Protein AF-A0A2T5H134-F1 (afdb_monomer_lite)

Secondary structure (DSSP, 8-state):
--------SPPEEEEETTEEEEE-TTS-EEEE-HHHHHHHHHHHHHHHHHHHHHHHHHHHHHHHHHHHH--

pLDDT: mean 88.44, std 11.54, range [47.16, 98.19]

Structure (mmCIF, N/CA/C/O backbone):
data_AF-A0A2T5H134-F1
#
_entry.id   AF-A0A2T5H134-F1
#
loop_
_atom_site.group_PDB
_atom_site.id
_atom_site.type_symbol
_atom_site.label_atom_id
_atom_site.label_alt_id
_atom_site.label_comp_id
_atom_site.label_asym_id
_atom_site.label_entity_id
_atom_site.label_seq_id
_atom_site.pdbx_PDB_ins_code
_atom_site.Cartn_x
_atom_site.Cartn_y
_atom_site.Cartn_z
_atom_site.occupancy
_atom_site.B_iso_or_equiv
_atom_site.auth_seq_id
_atom_site.auth_comp_id
_atom_site.auth_asym_id
_atom_site.auth_atom_id
_atom_site.pdbx_PDB_model_num
ATOM 1 N N . MET A 1 1 ? 18.770 -2.267 14.474 1.00 47.16 1 MET A N 1
ATOM 2 C CA . MET A 1 1 ? 17.418 -2.428 15.048 1.00 47.16 1 MET A CA 1
ATOM 3 C C . MET A 1 1 ? 16.473 -1.817 14.035 1.00 47.16 1 MET A C 1
ATOM 5 O O . MET A 1 1 ? 16.848 -0.796 13.482 1.00 47.16 1 MET A O 1
ATOM 9 N N . VAL A 1 2 ? 15.361 -2.469 13.700 1.00 55.44 2 VAL A N 1
ATOM 10 C CA . VAL A 1 2 ? 14.368 -1.868 12.797 1.00 55.44 2 VAL A CA 1
ATOM 11 C C . VAL A 1 2 ? 13.617 -0.823 13.617 1.00 55.44 2 VAL A C 1
ATOM 13 O O . VAL A 1 2 ? 12.976 -1.175 14.608 1.00 55.44 2 VAL A O 1
ATOM 16 N N . ASP A 1 3 ? 13.773 0.452 13.275 1.00 63.00 3 ASP A N 1
ATOM 17 C CA . ASP A 1 3 ? 12.958 1.529 13.827 1.00 63.00 3 ASP A CA 1
ATOM 18 C C . ASP A 1 3 ? 11.516 1.322 13.329 1.00 63.00 3 ASP A C 1
ATOM 20 O O . ASP A 1 3 ? 11.215 1.553 12.169 1.00 63.00 3 ASP A O 1
ATOM 24 N N . ASN A 1 4 ? 10.617 0.834 14.189 1.00 68.94 4 ASN A N 1
ATOM 25 C CA . ASN A 1 4 ? 9.211 0.585 13.838 1.00 68.94 4 ASN A CA 1
ATOM 26 C C . ASN A 1 4 ? 8.354 1.845 14.055 1.00 68.94 4 ASN A C 1
ATOM 28 O O . ASN A 1 4 ? 7.321 1.801 14.731 1.00 68.94 4 ASN A O 1
ATOM 32 N N . ARG A 1 5 ? 8.839 2.996 13.583 1.00 80.94 5 ARG A N 1
ATOM 33 C CA . ARG A 1 5 ? 8.094 4.255 13.691 1.00 80.94 5 ARG A CA 1
ATOM 34 C C . ARG A 1 5 ? 6.937 4.240 12.694 1.00 80.94 5 ARG A C 1
ATOM 36 O O . ARG A 1 5 ? 7.007 3.603 11.649 1.00 80.94 5 ARG A O 1
ATOM 43 N N . LEU A 1 6 ? 5.836 4.887 13.070 1.00 84.94 6 LEU A N 1
ATOM 44 C CA . LEU A 1 6 ? 4.702 5.079 12.173 1.00 84.94 6 LEU A CA 1
ATOM 45 C C . LEU A 1 6 ? 4.991 6.306 11.307 1.00 84.94 6 LEU A C 1
ATOM 47 O O . LEU A 1 6 ? 5.275 7.372 11.855 1.00 84.94 6 LEU A O 1
ATOM 51 N N . HIS A 1 7 ? 4.887 6.145 9.993 1.00 86.06 7 HIS A N 1
ATOM 52 C CA . HIS A 1 7 ? 5.035 7.222 9.018 1.00 86.06 7 HIS A CA 1
ATOM 53 C C . HIS A 1 7 ? 3.682 7.534 8.394 1.00 86.06 7 HIS A C 1
ATOM 55 O O . HIS A 1 7 ? 2.929 6.617 8.061 1.00 86.06 7 HIS A O 1
ATOM 61 N N . ASP A 1 8 ? 3.373 8.817 8.249 1.00 88.75 8 ASP A N 1
ATOM 62 C CA . ASP A 1 8 ? 2.196 9.320 7.541 1.00 88.75 8 ASP A CA 1
ATOM 63 C C . ASP A 1 8 ? 2.524 9.785 6.113 1.00 88.75 8 ASP A C 1
ATOM 65 O O . ASP A 1 8 ? 1.613 9.960 5.300 1.00 88.75 8 ASP A O 1
ATOM 69 N N . GLU A 1 9 ? 3.809 9.907 5.766 1.00 89.50 9 GLU A N 1
ATOM 70 C CA . GLU A 1 9 ? 4.245 10.129 4.390 1.00 89.50 9 GLU A CA 1
ATOM 71 C C . GLU A 1 9 ? 4.332 8.816 3.584 1.00 89.50 9 GLU A C 1
ATOM 73 O O . GLU A 1 9 ? 4.913 7.828 4.048 1.00 89.50 9 GLU A O 1
ATOM 78 N N . PRO A 1 10 ? 3.802 8.777 2.344 1.00 89.56 10 PRO A N 1
ATOM 79 C CA . PRO A 1 10 ? 3.940 7.613 1.477 1.00 89.56 10 PRO A CA 1
ATOM 80 C C . PRO A 1 10 ? 5.379 7.458 0.969 1.00 89.56 10 PRO A C 1
ATOM 82 O O . PRO A 1 10 ? 6.125 8.427 0.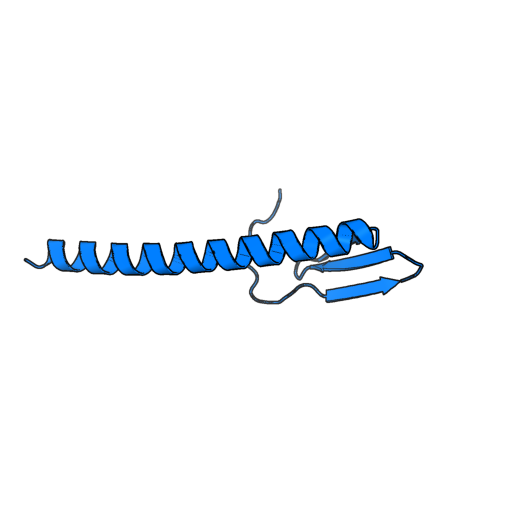830 1.00 89.56 10 PRO A O 1
ATOM 85 N N . SER A 1 11 ? 5.751 6.229 0.609 1.00 91.31 11 SER A N 1
ATOM 86 C CA . SER A 1 11 ? 7.011 5.972 -0.097 1.00 91.31 11 SER A CA 1
ATOM 87 C C . SER A 1 11 ? 6.963 6.493 -1.537 1.00 91.31 11 SER A C 1
ATOM 89 O O . SER A 1 11 ? 5.918 6.463 -2.190 1.00 91.31 11 SER A O 1
ATOM 91 N N . THR A 1 12 ? 8.109 6.937 -2.052 1.00 92.81 12 THR A N 1
ATOM 92 C CA . THR A 1 12 ? 8.263 7.300 -3.467 1.00 92.81 12 THR A CA 1
ATOM 93 C C . THR A 1 12 ? 8.504 6.041 -4.290 1.00 92.81 12 THR A C 1
ATOM 95 O O . THR A 1 12 ? 9.331 5.219 -3.912 1.00 92.81 12 THR A O 1
ATOM 98 N N . VAL A 1 13 ? 7.797 5.884 -5.414 1.00 94.25 13 VAL A N 1
ATOM 99 C CA . VAL A 1 13 ? 7.944 4.726 -6.309 1.00 94.25 13 VAL A CA 1
ATOM 100 C C . VAL A 1 13 ? 8.332 5.192 -7.709 1.00 94.25 13 VAL A C 1
ATOM 102 O O . VAL A 1 13 ? 7.616 5.988 -8.318 1.00 94.25 13 VAL A O 1
ATOM 105 N N . THR A 1 14 ? 9.445 4.683 -8.237 1.00 95.25 14 THR A N 1
ATOM 106 C CA . THR A 1 14 ? 9.954 5.010 -9.579 1.00 95.25 14 THR A CA 1
ATOM 107 C C . THR A 1 14 ? 10.292 3.748 -10.369 1.00 95.25 14 THR A C 1
ATOM 109 O O . THR A 1 14 ? 10.625 2.708 -9.806 1.00 95.25 14 THR A O 1
ATOM 112 N N . ALA A 1 15 ? 10.180 3.819 -11.698 1.00 96.25 15 ALA A N 1
ATOM 113 C CA . ALA A 1 15 ? 10.565 2.733 -12.596 1.00 96.25 15 ALA A CA 1
ATOM 114 C C . ALA A 1 15 ? 11.861 3.103 -13.324 1.00 96.25 15 ALA A C 1
ATOM 116 O O . ALA A 1 15 ? 11.881 4.049 -14.111 1.00 96.25 15 ALA A O 1
ATOM 117 N N . GLU A 1 16 ? 12.927 2.341 -13.091 1.00 94.06 16 GLU A N 1
ATOM 1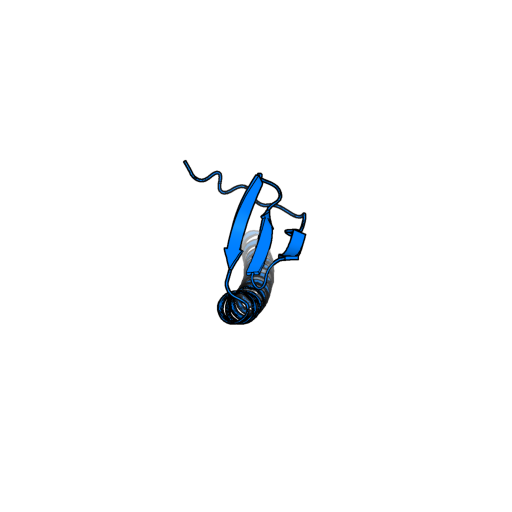18 C CA . GLU A 1 16 ? 14.249 2.590 -13.665 1.00 94.06 16 GLU A CA 1
ATOM 119 C C . GLU A 1 16 ? 14.895 1.279 -14.120 1.00 94.06 16 GLU A C 1
ATOM 121 O O . GLU A 1 16 ? 14.942 0.292 -13.390 1.00 94.06 16 GLU A O 1
ATOM 126 N N . HIS A 1 17 ? 15.390 1.251 -15.361 1.00 93.31 17 HIS A N 1
ATOM 127 C CA . HIS A 1 17 ? 16.122 0.107 -15.924 1.00 93.31 17 HIS A CA 1
ATOM 128 C C . HIS A 1 17 ? 15.415 -1.262 -15.788 1.00 93.31 17 HIS A C 1
ATOM 130 O O . HIS A 1 17 ? 16.066 -2.283 -15.581 1.00 93.31 17 HIS A O 1
ATOM 136 N N . GLY A 1 18 ? 14.082 -1.297 -15.920 1.00 94.75 18 GLY A N 1
ATOM 137 C CA . GLY A 1 18 ? 13.292 -2.533 -15.807 1.00 94.75 18 GLY A CA 1
ATOM 138 C C . GLY A 1 18 ? 13.068 -3.011 -14.369 1.00 94.75 18 GLY A C 1
ATOM 139 O O . GLY A 1 18 ? 12.610 -4.131 -14.163 1.00 94.75 18 GLY A O 1
ATOM 140 N N . GLN A 1 19 ? 13.382 -2.169 -13.387 1.00 96.06 19 GLN A N 1
ATOM 141 C CA . GLN A 1 19 ? 13.155 -2.402 -11.968 1.00 96.06 19 GLN A CA 1
ATOM 142 C C . GLN A 1 19 ? 12.236 -1.313 -11.417 1.00 96.06 19 GLN A C 1
ATOM 144 O O . GLN A 1 19 ? 12.120 -0.225 -11.986 1.00 96.06 19 GLN A O 1
ATOM 149 N N . VAL A 1 20 ? 11.593 -1.609 -10.296 1.00 95.94 20 VAL A N 1
ATOM 150 C CA . VAL A 1 20 ? 10.808 -0.649 -9.524 1.00 95.94 20 VAL A CA 1
ATOM 151 C C . VAL A 1 20 ? 11.574 -0.334 -8.249 1.00 95.94 20 VAL A C 1
ATOM 153 O O . VAL A 1 20 ? 11.850 -1.236 -7.463 1.00 95.94 20 VAL A O 1
ATOM 156 N N . MET A 1 21 ? 11.934 0.927 -8.052 1.00 94.62 21 MET A N 1
ATOM 157 C CA . MET A 1 21 ? 12.525 1.420 -6.813 1.00 94.62 21 MET A CA 1
ATOM 158 C C . MET A 1 21 ? 11.434 1.979 -5.910 1.00 94.62 21 MET A C 1
ATOM 160 O O . MET A 1 21 ? 10.558 2.709 -6.368 1.00 94.62 21 MET A O 1
ATOM 164 N N . VAL A 1 22 ? 11.496 1.619 -4.631 1.00 93.00 22 VAL A N 1
ATOM 165 C CA . VAL A 1 22 ? 10.640 2.155 -3.574 1.00 93.00 22 VAL A CA 1
ATOM 166 C C . VAL A 1 22 ? 11.540 2.777 -2.517 1.00 93.00 22 VAL A C 1
ATOM 168 O O . VAL A 1 22 ? 12.305 2.058 -1.876 1.00 93.00 22 VAL A O 1
ATOM 171 N N . ASP A 1 23 ? 11.423 4.089 -2.337 1.00 92.00 23 ASP A N 1
ATOM 172 C CA . ASP A 1 23 ? 12.151 4.864 -1.335 1.00 92.00 23 ASP A CA 1
ATOM 173 C C . ASP A 1 23 ? 11.197 5.293 -0.217 1.00 92.00 23 ASP A C 1
ATOM 175 O O . ASP A 1 23 ? 10.299 6.120 -0.408 1.00 92.00 23 ASP A O 1
ATOM 179 N N . GLY A 1 24 ? 11.383 4.696 0.958 1.00 85.50 24 GLY A N 1
ATOM 180 C CA . GLY A 1 24 ? 10.638 5.008 2.170 1.00 85.50 24 GLY A CA 1
ATOM 181 C C . GLY A 1 24 ? 11.150 6.267 2.885 1.00 85.50 24 GLY A C 1
ATOM 182 O O . GLY A 1 24 ? 12.316 6.639 2.723 1.00 85.50 24 GLY A O 1
ATOM 183 N N . PRO A 1 25 ? 10.312 6.899 3.728 1.00 82.94 25 PRO A N 1
ATOM 184 C CA . PRO A 1 25 ? 10.645 8.135 4.452 1.00 82.94 25 PRO A CA 1
ATOM 185 C C . PRO A 1 25 ? 11.881 8.017 5.364 1.00 82.94 25 PRO A C 1
ATOM 187 O O . PRO A 1 25 ? 12.558 9.011 5.616 1.00 82.94 25 PRO A O 1
ATOM 190 N N . ASP A 1 26 ? 12.240 6.801 5.780 1.00 79.94 26 ASP A N 1
ATOM 191 C CA . ASP A 1 26 ? 13.415 6.526 6.621 1.00 79.94 26 ASP A CA 1
ATOM 192 C C . ASP A 1 26 ? 14.705 6.245 5.841 1.00 79.94 26 ASP A C 1
ATOM 194 O O . ASP A 1 26 ? 15.707 5.809 6.412 1.00 79.94 26 ASP A O 1
ATOM 198 N N . GLY A 1 27 ? 14.691 6.434 4.520 1.00 69.31 27 GLY A N 1
ATOM 199 C CA . GLY A 1 27 ? 15.807 6.050 3.656 1.00 69.31 27 GLY A CA 1
ATOM 200 C C . GLY A 1 27 ? 15.889 4.542 3.401 1.00 69.31 27 GLY A C 1
ATOM 201 O O . GLY A 1 27 ? 16.945 4.034 3.023 1.00 69.31 27 GLY A O 1
ATOM 202 N N . VAL A 1 28 ? 14.787 3.812 3.605 1.00 77.00 28 VAL A N 1
ATOM 203 C CA . VAL A 1 28 ? 14.661 2.413 3.177 1.00 77.00 28 VAL A CA 1
ATOM 204 C C . VAL A 1 28 ? 14.411 2.396 1.673 1.00 77.00 28 VAL A C 1
ATOM 206 O O . VAL A 1 28 ? 13.299 2.663 1.234 1.00 77.00 28 VAL A O 1
ATOM 209 N N . ALA A 1 29 ? 15.447 2.074 0.902 1.00 85.00 29 ALA A N 1
ATOM 210 C CA . ALA A 1 29 ? 15.366 1.884 -0.542 1.00 85.00 29 ALA A CA 1
ATOM 211 C C . ALA A 1 29 ? 15.311 0.386 -0.868 1.00 85.00 29 ALA A C 1
ATOM 213 O O . ALA A 1 29 ? 16.213 -0.368 -0.486 1.00 85.00 29 ALA A O 1
ATOM 214 N N . VAL A 1 30 ? 14.278 -0.062 -1.583 1.00 90.69 30 VAL A N 1
ATOM 215 C CA . VAL A 1 30 ? 14.192 -1.435 -2.105 1.00 90.69 30 VAL A CA 1
ATOM 216 C C . VAL A 1 30 ? 13.985 -1.429 -3.614 1.00 90.69 30 VAL A C 1
ATOM 218 O O . VAL A 1 30 ? 13.272 -0.586 -4.152 1.00 90.69 30 VAL A O 1
ATOM 221 N N . SER A 1 31 ? 14.605 -2.387 -4.303 1.00 94.88 31 SER A N 1
ATOM 222 C CA . SER A 1 31 ? 14.409 -2.613 -5.737 1.00 94.88 31 SER A CA 1
ATOM 223 C C . SER A 1 31 ? 13.634 -3.907 -5.951 1.00 94.88 31 SER A C 1
ATOM 225 O O . SER A 1 31 ? 13.999 -4.955 -5.418 1.00 94.88 31 SER A O 1
ATOM 227 N N . LEU A 1 32 ? 12.568 -3.832 -6.737 1.00 95.25 32 LEU A N 1
ATOM 228 C CA . LEU A 1 32 ? 11.668 -4.933 -7.046 1.00 95.25 32 LEU A CA 1
ATOM 229 C C . LEU A 1 32 ? 11.653 -5.188 -8.554 1.00 95.25 32 LEU A C 1
ATOM 231 O O . LEU A 1 32 ? 11.837 -4.273 -9.360 1.00 95.25 32 LEU A O 1
ATOM 235 N N . THR A 1 33 ? 11.390 -6.433 -8.948 1.00 97.81 33 THR A N 1
ATOM 236 C CA . THR A 1 33 ? 10.967 -6.703 -10.328 1.00 97.81 33 THR A CA 1
ATOM 237 C C . THR A 1 33 ? 9.559 -6.136 -10.547 1.00 97.81 33 THR A C 1
ATOM 239 O O . THR A 1 33 ? 8.827 -5.937 -9.570 1.00 97.81 33 THR A O 1
ATOM 242 N N . PRO A 1 34 ? 9.135 -5.889 -11.798 1.00 97.50 34 PRO A N 1
ATOM 243 C CA . PRO A 1 34 ? 7.788 -5.394 -12.080 1.00 97.50 34 PRO A CA 1
ATOM 244 C C . PRO A 1 34 ? 6.682 -6.274 -11.479 1.00 97.50 34 PRO A C 1
ATOM 246 O O . PRO A 1 34 ? 5.732 -5.762 -10.892 1.00 97.50 34 PRO A O 1
ATOM 249 N N . GLU A 1 35 ? 6.830 -7.597 -11.560 1.00 97.75 35 GLU A N 1
ATOM 250 C CA . GLU A 1 35 ? 5.862 -8.558 -11.024 1.00 97.75 35 GLU A CA 1
ATOM 251 C C . GLU A 1 35 ? 5.825 -8.519 -9.494 1.00 97.75 35 GLU A C 1
ATOM 253 O O . GLU A 1 35 ? 4.747 -8.494 -8.900 1.00 97.75 35 GLU A O 1
ATOM 258 N N . ALA A 1 36 ? 6.995 -8.453 -8.848 1.00 97.62 36 ALA A N 1
ATOM 259 C CA . ALA A 1 36 ? 7.083 -8.350 -7.395 1.00 97.62 36 ALA A CA 1
ATOM 260 C C . ALA A 1 36 ? 6.496 -7.026 -6.883 1.00 97.62 36 ALA A C 1
ATOM 262 O O . ALA A 1 36 ? 5.847 -7.006 -5.838 1.00 97.62 36 ALA A O 1
ATOM 263 N N . ALA A 1 37 ? 6.687 -5.928 -7.620 1.00 96.38 37 ALA A N 1
ATOM 264 C CA . ALA A 1 37 ? 6.113 -4.629 -7.287 1.00 96.38 37 ALA A CA 1
ATOM 265 C C . ALA A 1 37 ? 4.582 -4.641 -7.372 1.00 96.38 37 ALA A C 1
ATOM 267 O O . ALA A 1 37 ? 3.927 -4.168 -6.445 1.00 96.38 37 ALA A O 1
ATOM 268 N N . ALA A 1 38 ? 4.016 -5.227 -8.432 1.00 97.25 38 ALA A N 1
ATOM 269 C CA . ALA A 1 38 ? 2.569 -5.364 -8.586 1.00 97.25 38 ALA A CA 1
ATOM 270 C C . ALA A 1 38 ? 1.954 -6.182 -7.438 1.00 97.25 38 ALA A C 1
ATOM 272 O O . ALA A 1 38 ? 1.037 -5.723 -6.764 1.00 97.25 38 ALA A O 1
ATOM 273 N N . GLU A 1 39 ? 2.530 -7.346 -7.138 1.00 98.00 39 GLU A N 1
ATOM 274 C CA . GLU A 1 39 ? 2.035 -8.200 -6.056 1.00 98.00 39 GLU A CA 1
ATOM 275 C C . GLU A 1 39 ? 2.206 -7.547 -4.669 1.00 98.00 39 GLU A C 1
ATOM 277 O O . GLU A 1 39 ? 1.386 -7.727 -3.771 1.00 98.00 39 GLU A O 1
ATOM 282 N N . THR A 1 40 ? 3.274 -6.769 -4.469 1.00 96.12 40 THR A N 1
ATOM 283 C CA . THR A 1 40 ? 3.480 -6.003 -3.228 1.00 96.12 40 THR A CA 1
ATOM 284 C C . THR A 1 40 ? 2.455 -4.882 -3.087 1.00 96.12 40 THR A C 1
ATOM 286 O O . THR A 1 40 ? 1.950 -4.672 -1.988 1.00 96.12 40 THR A O 1
ATOM 289 N N . SER A 1 41 ? 2.110 -4.201 -4.183 1.00 95.94 41 SER A N 1
ATOM 290 C CA . SER A 1 41 ? 1.038 -3.199 -4.226 1.00 95.94 41 SER A CA 1
ATOM 291 C C . SER A 1 41 ? -0.279 -3.777 -3.710 1.00 95.94 41 SER A C 1
ATOM 293 O O . SER A 1 41 ? -0.899 -3.190 -2.823 1.00 95.94 41 SER A O 1
ATOM 295 N N . ASP A 1 42 ? -0.660 -4.957 -4.200 1.00 98.06 42 ASP A N 1
ATOM 296 C CA . ASP A 1 42 ? -1.917 -5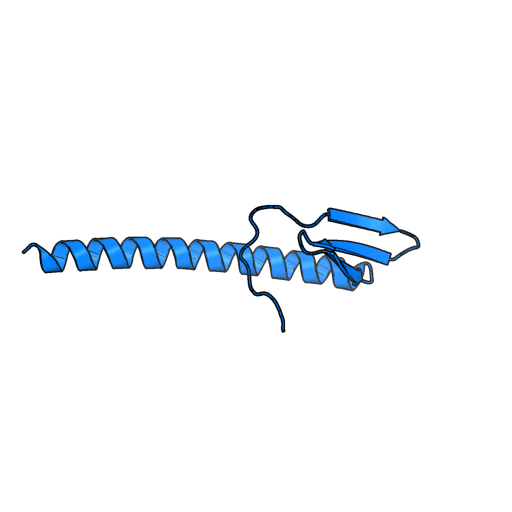.601 -3.809 1.00 98.06 42 ASP A CA 1
ATOM 297 C C . ASP A 1 42 ? -1.916 -5.957 -2.317 1.00 98.06 42 ASP A C 1
ATOM 299 O O . ASP A 1 42 ? -2.844 -5.609 -1.588 1.00 98.06 42 ASP A O 1
ATOM 303 N N . ARG A 1 43 ? -0.820 -6.545 -1.819 1.00 97.94 43 ARG A N 1
ATOM 304 C CA . ARG A 1 43 ? -0.672 -6.854 -0.386 1.00 97.94 43 ARG A CA 1
ATOM 305 C C . ARG A 1 43 ? -0.713 -5.607 0.498 1.00 97.94 43 ARG A C 1
ATOM 307 O O . ARG A 1 43 ? -1.262 -5.661 1.597 1.00 97.94 43 ARG A O 1
ATOM 314 N N . LEU A 1 44 ? -0.116 -4.499 0.053 1.00 95.31 44 LEU A N 1
ATOM 315 C CA . LEU A 1 44 ? -0.153 -3.229 0.783 1.00 95.31 44 LEU A CA 1
ATOM 316 C C . LEU A 1 44 ? -1.575 -2.668 0.845 1.00 95.31 44 LEU A C 1
ATOM 318 O O . LEU A 1 44 ? -1.992 -2.192 1.900 1.00 95.31 44 LEU A O 1
ATOM 322 N N . LEU A 1 45 ? -2.323 -2.748 -0.257 1.00 97.56 45 LEU A N 1
ATOM 323 C CA . LEU A 1 45 ? -3.715 -2.313 -0.305 1.00 97.56 45 LEU A CA 1
ATOM 324 C C . LEU A 1 45 ? -4.597 -3.147 0.633 1.00 97.56 45 LEU A C 1
ATOM 326 O O . LEU A 1 45 ? -5.363 -2.579 1.415 1.00 97.56 45 LEU A O 1
ATOM 330 N N . ASP A 1 46 ? -4.447 -4.470 0.600 1.00 98.19 46 ASP A N 1
ATOM 331 C CA . ASP A 1 46 ? -5.174 -5.384 1.483 1.00 98.19 46 ASP A CA 1
ATOM 332 C C . ASP A 1 46 ? -4.853 -5.107 2.959 1.00 98.19 46 ASP A C 1
ATOM 334 O O . ASP A 1 46 ? -5.760 -4.952 3.781 1.00 98.19 46 ASP A O 1
ATOM 338 N N . GLY A 1 47 ? -3.567 -4.957 3.295 1.00 97.62 47 GLY A N 1
ATOM 339 C CA . GLY A 1 47 ? -3.128 -4.629 4.653 1.00 97.62 47 GLY A CA 1
ATOM 340 C C . GLY A 1 47 ? -3.656 -3.277 5.141 1.00 97.62 47 GLY A C 1
ATOM 341 O O . GLY A 1 47 ? -4.068 -3.152 6.296 1.00 97.62 47 GLY A O 1
ATOM 342 N N . ALA A 1 48 ? -3.713 -2.269 4.264 1.00 96.56 48 ALA A N 1
ATOM 343 C CA . ALA A 1 48 ? -4.301 -0.973 4.590 1.00 96.56 48 ALA A CA 1
ATOM 344 C C . ALA A 1 48 ? -5.807 -1.087 4.880 1.00 96.56 48 ALA A C 1
ATOM 346 O O . ALA A 1 48 ? -6.289 -0.513 5.858 1.00 96.56 48 ALA A O 1
ATOM 347 N N . ALA A 1 49 ? -6.549 -1.847 4.069 1.00 97.94 49 ALA A N 1
ATOM 348 C CA . ALA A 1 49 ? -7.973 -2.085 4.291 1.00 97.94 49 ALA A CA 1
ATOM 349 C C . ALA A 1 49 ? -8.231 -2.819 5.619 1.00 97.94 49 ALA A C 1
ATOM 351 O O . ALA A 1 49 ? -9.131 -2.438 6.373 1.00 97.94 49 ALA A O 1
ATOM 352 N N . GLU A 1 50 ? -7.418 -3.828 5.941 1.00 98.19 50 GLU A N 1
ATOM 353 C CA . GLU A 1 50 ? -7.508 -4.551 7.210 1.00 98.19 50 GLU A CA 1
ATOM 354 C C . GLU A 1 50 ? -7.249 -3.624 8.406 1.00 98.19 50 GLU A C 1
ATOM 356 O O . GLU A 1 50 ? -8.057 -3.581 9.338 1.00 98.19 50 GLU A O 1
ATOM 361 N N . ALA A 1 51 ? -6.181 -2.822 8.358 1.00 96.81 51 ALA A N 1
ATOM 362 C CA . ALA A 1 51 ? -5.843 -1.871 9.415 1.00 96.81 51 ALA A CA 1
ATOM 363 C C . ALA A 1 51 ? -6.966 -0.844 9.657 1.00 96.81 51 ALA A C 1
ATOM 365 O O . ALA A 1 51 ? -7.302 -0.546 10.803 1.00 96.81 51 ALA A O 1
ATOM 366 N N . GLN A 1 52 ? -7.616 -0.347 8.598 1.00 96.75 52 GLN A N 1
ATOM 367 C CA . GLN A 1 52 ? -8.791 0.526 8.735 1.00 96.75 52 GLN A CA 1
ATOM 368 C C . GLN A 1 52 ? -9.958 -0.181 9.442 1.00 96.75 52 GLN A C 1
ATOM 370 O O . GLN A 1 52 ? -10.623 0.405 10.301 1.00 96.75 52 GLN A O 1
ATOM 375 N N . GLY A 1 53 ? -10.186 -1.460 9.130 1.00 97.06 53 GLY A N 1
ATOM 376 C CA . GLY A 1 53 ? -11.165 -2.288 9.833 1.00 97.06 53 GLY A CA 1
ATOM 377 C C . GLY A 1 53 ? -10.850 -2.434 11.325 1.00 97.06 53 GLY A C 1
ATOM 378 O O . GLY A 1 53 ? -11.750 -2.308 12.161 1.00 97.06 53 GLY A O 1
ATOM 379 N N . GLN A 1 54 ? -9.576 -2.636 11.667 1.00 96.75 54 GLN A N 1
ATOM 380 C CA . GLN A 1 54 ? -9.106 -2.735 13.051 1.00 96.75 54 GLN A CA 1
ATOM 381 C C . GLN A 1 54 ? -9.332 -1.422 13.817 1.00 96.75 54 GLN A C 1
ATOM 383 O O . GLN A 1 54 ? -9.933 -1.451 14.892 1.00 96.75 54 GLN A O 1
ATOM 388 N N . ILE A 1 55 ? -8.975 -0.271 13.233 1.00 94.44 55 ILE A N 1
ATOM 389 C CA . ILE A 1 55 ? -9.207 1.061 13.827 1.00 94.44 55 ILE A CA 1
ATOM 390 C C . ILE A 1 55 ? -10.693 1.259 14.163 1.00 94.44 55 ILE A C 1
ATOM 392 O O . ILE A 1 55 ? -11.048 1.700 15.263 1.00 94.44 55 ILE A O 1
ATOM 396 N N . LEU A 1 56 ? -11.589 0.904 13.239 1.00 95.06 56 LEU A N 1
ATOM 397 C CA . LEU A 1 56 ? -13.030 1.028 13.456 1.00 95.06 56 LEU A CA 1
ATOM 398 C C . LEU A 1 56 ? -13.526 0.108 14.582 1.00 95.06 56 LEU A C 1
ATOM 400 O O . LEU A 1 56 ? -14.344 0.527 15.407 1.00 95.06 56 LEU A O 1
ATOM 404 N N . ALA A 1 57 ? -13.048 -1.136 14.624 1.00 93.44 57 ALA A N 1
ATOM 405 C CA . ALA A 1 57 ? -13.417 -2.098 15.658 1.00 93.44 57 ALA A CA 1
ATOM 406 C C . ALA A 1 57 ? -12.949 -1.643 17.051 1.00 93.44 57 ALA A C 1
ATOM 408 O O . ALA A 1 57 ? -13.726 -1.680 18.008 1.00 93.44 57 ALA A O 1
ATOM 409 N N . GLU A 1 58 ? -11.712 -1.155 17.159 1.00 92.12 58 GLU A N 1
ATOM 410 C CA . GLU A 1 58 ? -11.152 -0.621 18.403 1.00 92.12 58 GLU A CA 1
ATOM 411 C C . GLU A 1 58 ? -11.921 0.602 18.906 1.00 92.12 58 GLU A C 1
ATOM 413 O O . GLU A 1 58 ? -12.222 0.690 20.102 1.00 92.12 58 GLU A 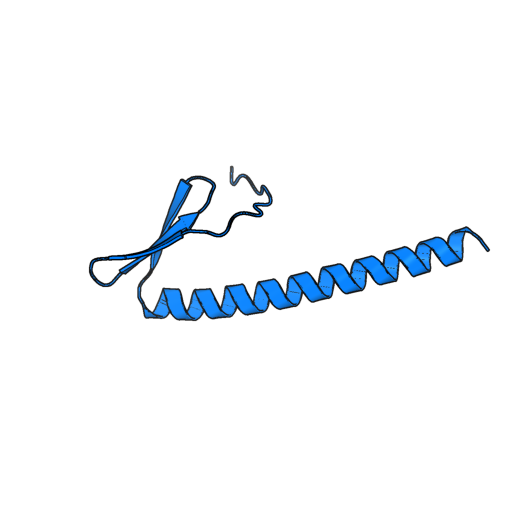O 1
ATOM 418 N N . THR A 1 59 ? -12.300 1.505 17.996 1.00 92.56 59 THR A N 1
ATOM 419 C CA . THR A 1 59 ? -13.099 2.697 18.315 1.00 92.56 59 THR A CA 1
ATOM 420 C C . THR A 1 59 ? -14.437 2.308 18.948 1.00 92.56 59 THR A C 1
ATOM 422 O O . THR A 1 59 ? -14.762 2.766 20.045 1.00 92.56 59 THR A O 1
ATOM 425 N N . ARG A 1 60 ? -15.179 1.379 18.330 1.00 90.81 60 ARG A N 1
ATOM 426 C CA . ARG A 1 60 ? -16.467 0.891 18.861 1.00 90.81 60 ARG A CA 1
ATOM 427 C C . ARG A 1 60 ? -16.311 0.199 20.215 1.00 90.81 60 ARG A C 1
ATOM 429 O O . ARG A 1 60 ? -17.068 0.456 21.149 1.00 90.81 60 ARG A O 1
ATOM 436 N N . ALA A 1 61 ? -15.286 -0.641 20.359 1.00 87.38 61 ALA A N 1
ATOM 437 C CA . ALA A 1 61 ? -15.006 -1.317 21.622 1.00 87.38 61 ALA A CA 1
ATOM 438 C C . ALA A 1 61 ? -14.635 -0.330 22.746 1.00 87.38 61 ALA A C 1
ATOM 440 O O . ALA A 1 61 ? -14.895 -0.589 23.924 1.00 87.38 61 ALA A O 1
ATOM 441 N N . ALA A 1 62 ? -13.996 0.800 22.428 1.00 84.62 62 ALA A N 1
ATOM 442 C CA . ALA A 1 62 ? -13.739 1.859 23.398 1.00 84.62 62 ALA A CA 1
ATOM 443 C C . ALA A 1 62 ? -15.047 2.520 23.866 1.00 84.62 62 ALA A C 1
ATOM 445 O O . ALA A 1 62 ? -15.268 2.623 25.074 1.00 84.62 62 ALA A O 1
ATOM 446 N N . GLU A 1 63 ? -15.948 2.878 22.951 1.00 85.06 63 GLU A N 1
ATOM 447 C CA . GLU A 1 63 ? -17.251 3.482 23.272 1.00 85.06 63 GLU A CA 1
ATOM 448 C C . GLU A 1 63 ? -18.085 2.595 24.212 1.00 85.06 63 G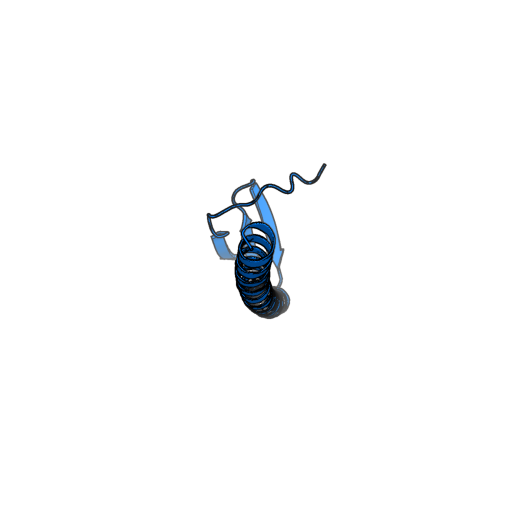LU A C 1
ATOM 450 O O . GLU A 1 63 ? -18.535 3.050 25.268 1.00 85.06 63 GLU A O 1
ATOM 455 N N . GLU A 1 64 ? -18.200 1.301 23.904 1.00 83.06 64 GLU A N 1
ATOM 456 C CA . GLU A 1 64 ? -18.942 0.332 24.723 1.00 83.06 64 GLU A CA 1
ATOM 457 C C . GLU A 1 64 ? -18.356 0.164 26.133 1.00 83.06 64 GLU A C 1
ATOM 459 O O . GLU 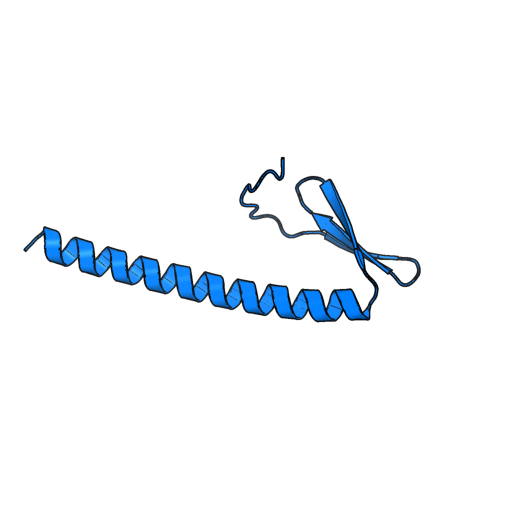A 1 64 ? -19.090 0.065 27.124 1.00 83.06 64 GLU A O 1
ATOM 464 N N . ARG A 1 65 ? -17.021 0.151 26.252 1.00 78.81 65 ARG A N 1
ATOM 465 C CA . ARG A 1 65 ? -16.335 0.080 27.553 1.00 78.81 65 ARG A CA 1
ATOM 466 C C . ARG A 1 65 ? -16.589 1.327 28.390 1.00 78.81 65 ARG A C 1
ATOM 468 O O . ARG A 1 65 ? -16.756 1.217 29.605 1.00 78.81 65 ARG A O 1
ATOM 475 N N . THR A 1 66 ? -16.638 2.491 27.751 1.00 82.38 66 THR A N 1
ATOM 476 C CA . THR A 1 66 ? -16.908 3.763 28.429 1.00 82.38 66 THR A CA 1
ATOM 477 C C . THR A 1 66 ? -18.351 3.800 28.936 1.00 82.38 66 THR A C 1
ATOM 479 O O . THR A 1 66 ? -18.573 4.102 30.106 1.00 82.38 66 THR A O 1
ATOM 482 N N . ALA A 1 67 ? -19.317 3.366 28.119 1.00 76.62 67 ALA A N 1
ATOM 483 C CA . ALA A 1 67 ? -20.727 3.270 28.504 1.00 76.62 67 ALA A CA 1
ATOM 484 C C . ALA A 1 67 ? -20.964 2.335 29.706 1.00 76.62 67 ALA A C 1
ATOM 486 O O . ALA A 1 67 ? -21.772 2.643 30.579 1.00 76.62 67 ALA A O 1
ATOM 487 N N . ARG A 1 68 ? -20.222 1.222 29.801 1.00 74.94 68 ARG A N 1
ATOM 488 C CA . ARG A 1 68 ? -20.318 0.273 30.927 1.00 74.94 68 ARG A CA 1
ATOM 489 C C . ARG A 1 68 ? -19.691 0.783 32.230 1.00 74.94 68 ARG A C 1
ATOM 491 O O . ARG A 1 68 ? -20.015 0.264 33.288 1.00 74.94 68 ARG A O 1
ATOM 498 N N . LYS A 1 69 ? -18.771 1.750 32.169 1.00 69.12 69 LYS A N 1
ATOM 499 C CA . LYS A 1 69 ? -18.074 2.289 33.352 1.00 69.12 69 LYS A CA 1
ATOM 500 C C . LYS A 1 69 ? -18.843 3.432 34.032 1.00 69.12 69 LYS A C 1
ATOM 502 O O . LYS A 1 69 ? -18.541 3.763 35.175 1.00 69.12 69 LYS A O 1
ATOM 507 N N . THR A 1 70 ? -19.796 4.044 33.332 1.00 68.31 70 THR A N 1
ATOM 508 C CA . THR A 1 70 ? -20.558 5.217 33.800 1.00 68.31 70 THR A CA 1
ATOM 509 C C . THR A 1 70 ? -21.987 4.876 34.255 1.00 68.31 70 THR A C 1
ATOM 511 O O . THR A 1 70 ? -22.672 5.753 34.775 1.00 68.31 70 THR A O 1
ATOM 514 N N . GLY A 1 71 ? -22.433 3.627 34.083 1.00 53.06 71 GLY A N 1
ATOM 515 C CA . GLY A 1 71 ? -23.691 3.097 34.633 1.00 53.06 71 GLY A CA 1
ATOM 516 C C . GLY A 1 71 ? -23.454 2.240 35.866 1.00 53.06 71 GLY A C 1
ATOM 517 O O . GLY A 1 71 ? -24.341 2.250 36.745 1.00 53.06 71 GLY A O 1
#

Radius of gyration: 18.24 Å; chains: 1; bounding box: 41×19×51 Å

Foldseek 3Di:
DPPPDDDPDAWDWDDDPQWIWTQDPVRDIDIHHPVRVVVVVVVVVVVVVVVVVVVVVVVVVVVVVVVVVVD

Sequence (71 aa):
MVDNRLHDEPSTVTAEHGQVMVDGPDGVAVSLTPEAAAETSDRLLDGAAEAQGQILAETRAAEERTARKTG